Protein AF-A0A534KWV6-F1 (afdb_monomer_lite)

Radius of gyration: 12.9 Å; chains: 1; bounding box: 43×22×24 Å

Foldseek 3Di:
DDDDFDFQALPDPPPCVVVVNHHGPPDDDDDDDDPPPCSVVSVVSSCVVCCVPPVDDDDDDDPD

Secondary structure (DSSP, 8-state):
------EE---STTHHHHTTSSEETT--------TTS-HHHHHHHHHHHHHHHH----------

pLDDT: mean 94.14, std 8.37, range [48.81, 98.44]

Sequence (64 aa):
MELEVPILQTYVDGLDRVLGGGIPKGSTVLVAGTPGTMKTSLILWMMHENARAHGTKSLYVSLE

Structure (mmCIF, N/CA/C/O backbone):
data_AF-A0A534KWV6-F1
#
_entry.id   AF-A0A534KWV6-F1
#
loop_
_atom_site.group_PDB
_atom_site.id
_atom_site.type_symbol
_atom_site.label_atom_id
_atom_site.label_alt_id
_atom_site.label_comp_id
_atom_site.label_asym_id
_atom_site.label_entity_id
_atom_site.label_seq_id
_atom_site.pdbx_PDB_ins_code
_atom_site.Cartn_x
_atom_site.Cartn_y
_atom_site.Cartn_z
_atom_site.occupancy
_atom_site.B_iso_or_equiv
_atom_site.auth_seq_id
_atom_site.auth_comp_id
_atom_site.auth_asym_id
_atom_site.auth_atom_id
_atom_site.pdbx_PDB_model_num
ATOM 1 N N . MET A 1 1 ? -29.754 -11.228 0.201 1.00 48.81 1 MET A N 1
ATOM 2 C CA . MET A 1 1 ? -29.142 -9.910 0.457 1.00 48.81 1 MET A CA 1
ATOM 3 C C . MET A 1 1 ? -27.654 -10.083 0.258 1.00 48.81 1 MET A C 1
ATOM 5 O O . MET A 1 1 ? -27.038 -10.757 1.074 1.00 48.81 1 MET A O 1
ATOM 9 N N . GLU A 1 2 ? -27.108 -9.605 -0.857 1.00 64.31 2 GLU A N 1
ATOM 10 C CA . GLU A 1 2 ? -25.655 -9.584 -1.048 1.00 64.31 2 GLU A CA 1
ATOM 11 C C . GLU A 1 2 ? -25.056 -8.590 -0.048 1.00 64.31 2 GLU A C 1
ATOM 13 O O . GLU A 1 2 ? -25.543 -7.470 0.093 1.00 64.31 2 GLU A O 1
ATOM 18 N N . LEU A 1 3 ? -24.067 -9.040 0.722 1.00 67.25 3 LEU A N 1
ATOM 19 C CA . LEU A 1 3 ? -23.325 -8.191 1.645 1.00 67.25 3 LEU A CA 1
ATOM 20 C C . LEU A 1 3 ? -22.326 -7.379 0.823 1.00 67.25 3 LEU A C 1
ATOM 22 O O . LEU A 1 3 ? -21.404 -7.944 0.239 1.00 67.25 3 LEU A O 1
ATOM 26 N N . GLU A 1 4 ? -22.513 -6.064 0.772 1.00 80.94 4 GLU A N 1
ATOM 27 C CA . GLU A 1 4 ? -21.565 -5.160 0.129 1.00 80.94 4 GLU A CA 1
ATOM 28 C C . GLU A 1 4 ? -20.279 -5.109 0.968 1.00 80.94 4 GLU A C 1
ATOM 30 O O . GLU A 1 4 ? -20.282 -4.679 2.125 1.00 80.94 4 GLU A O 1
ATOM 35 N N . VAL A 1 5 ? -19.180 -5.627 0.415 1.00 87.19 5 VAL A N 1
ATOM 36 C CA . VAL A 1 5 ? -17.891 -5.673 1.112 1.00 87.19 5 VAL A CA 1
ATOM 37 C C . VAL A 1 5 ? -17.255 -4.284 1.047 1.00 87.19 5 VAL A C 1
ATOM 39 O O . VAL A 1 5 ? -17.034 -3.775 -0.052 1.00 87.19 5 VAL A O 1
ATOM 42 N N . PRO A 1 6 ? -16.911 -3.658 2.188 1.00 91.94 6 PRO A N 1
ATOM 43 C CA . PRO A 1 6 ? -16.255 -2.357 2.178 1.00 91.94 6 PRO A CA 1
ATOM 44 C C . PRO A 1 6 ? -14.935 -2.398 1.402 1.00 91.94 6 PRO A C 1
ATOM 46 O O . PRO A 1 6 ? -14.186 -3.368 1.511 1.00 91.94 6 PRO A O 1
ATOM 49 N N . ILE A 1 7 ? -14.607 -1.322 0.690 1.00 94.44 7 ILE A N 1
ATOM 50 C CA . ILE A 1 7 ? -13.391 -1.227 -0.126 1.00 94.44 7 ILE A CA 1
ATOM 51 C C . ILE A 1 7 ? -12.337 -0.336 0.551 1.00 94.44 7 ILE A C 1
ATOM 53 O O . ILE A 1 7 ? -12.658 0.627 1.252 1.00 94.44 7 ILE A O 1
ATOM 57 N N . LEU A 1 8 ? -11.066 -0.676 0.358 1.00 95.75 8 LEU A N 1
ATOM 58 C CA . LEU A 1 8 ? -9.889 0.127 0.664 1.00 95.75 8 LEU A CA 1
ATOM 59 C C . LEU A 1 8 ? -9.337 0.705 -0.647 1.00 95.75 8 LEU A C 1
ATOM 61 O O . LEU A 1 8 ? -8.961 -0.051 -1.541 1.00 95.75 8 LEU A O 1
ATOM 65 N N . GLN A 1 9 ? -9.293 2.033 -0.752 1.00 97.25 9 GLN A N 1
ATOM 66 C CA . GLN A 1 9 ? -8.768 2.732 -1.929 1.00 97.25 9 GLN A CA 1
ATOM 67 C C . GLN A 1 9 ? -7.239 2.649 -1.974 1.00 97.25 9 GLN A C 1
ATOM 69 O O . GLN A 1 9 ? -6.578 2.802 -0.938 1.00 97.25 9 GLN A O 1
ATOM 74 N N . THR A 1 10 ? -6.669 2.436 -3.161 1.00 97.38 10 THR A N 1
ATOM 75 C CA . THR A 1 10 ? -5.219 2.476 -3.367 1.00 97.38 10 THR A CA 1
ATOM 76 C C . THR A 1 10 ? -4.703 3.895 -3.562 1.00 97.38 10 THR A C 1
ATOM 78 O O . THR A 1 10 ? -3.522 4.133 -3.317 1.00 97.38 10 THR A O 1
ATOM 81 N N . TYR A 1 11 ? -5.558 4.832 -3.998 1.00 97.75 11 TYR A N 1
ATOM 82 C CA . TYR A 1 11 ? -5.175 6.215 -4.323 1.00 97.75 11 TYR A CA 1
ATOM 83 C C . TYR A 1 11 ? -4.073 6.297 -5.387 1.00 97.75 11 TYR A C 1
ATOM 85 O O . TYR A 1 11 ? -3.288 7.244 -5.421 1.00 97.75 11 TYR A O 1
ATOM 93 N N . VAL A 1 12 ? -3.984 5.284 -6.246 1.00 97.50 12 VAL A N 1
ATOM 94 C CA . VAL A 1 12 ? -3.052 5.253 -7.375 1.00 97.50 12 VAL A CA 1
ATOM 95 C C . VAL A 1 12 ? -3.882 5.403 -8.629 1.00 97.50 12 VAL A C 1
ATOM 97 O O . VAL A 1 12 ? -4.836 4.648 -8.829 1.00 97.50 12 VAL A O 1
ATOM 100 N N . ASP A 1 13 ? -3.519 6.377 -9.457 1.00 97.06 13 ASP A N 1
ATOM 101 C CA . ASP 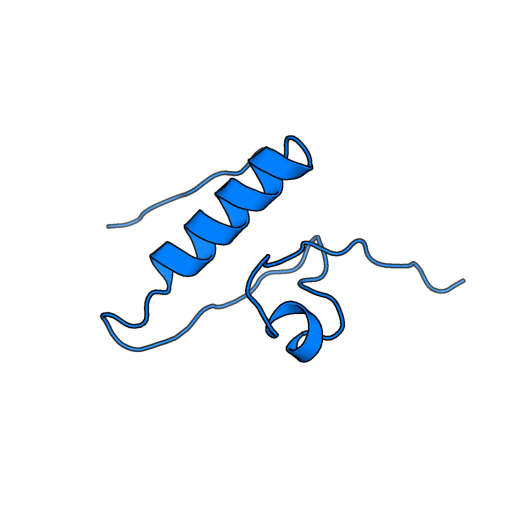A 1 13 ? -4.273 6.680 -10.665 1.00 97.06 13 ASP A CA 1
ATOM 102 C C . ASP A 1 13 ? -4.437 5.429 -11.544 1.00 97.06 13 ASP A C 1
ATOM 104 O O . ASP A 1 13 ? -3.494 4.675 -11.789 1.00 97.06 13 ASP A O 1
ATOM 108 N N . GLY A 1 14 ? -5.679 5.165 -11.943 1.00 96.88 14 GLY A N 1
ATOM 109 C CA . GLY A 1 14 ? -6.079 3.983 -12.705 1.00 96.88 14 GLY A CA 1
ATOM 110 C C . GLY A 1 14 ? -6.088 2.642 -11.954 1.00 96.88 14 GLY A C 1
ATOM 111 O O . GLY A 1 14 ? -6.819 1.745 -12.376 1.00 96.88 14 GLY A O 1
ATOM 112 N N . LEU A 1 15 ? -5.355 2.474 -10.847 1.00 97.19 15 LEU A N 1
ATOM 113 C CA . LEU A 1 15 ? -5.226 1.171 -10.178 1.00 97.19 15 LEU A CA 1
ATOM 114 C C . LEU A 1 15 ? -6.534 0.716 -9.525 1.00 97.19 15 LEU A C 1
ATOM 116 O O . LEU A 1 15 ? -6.954 -0.418 -9.744 1.00 97.19 15 LEU A O 1
ATOM 120 N N . ASP A 1 16 ? -7.220 1.603 -8.800 1.00 97.50 16 ASP A N 1
ATOM 121 C CA . ASP A 1 16 ? -8.514 1.289 -8.180 1.00 97.50 16 ASP A CA 1
ATOM 122 C C . ASP A 1 16 ? -9.532 0.820 -9.230 1.00 97.50 16 ASP A C 1
ATOM 124 O O . ASP A 1 16 ? -10.243 -0.162 -9.024 1.00 97.50 16 ASP A O 1
ATOM 128 N N . ARG A 1 17 ? -9.535 1.441 -1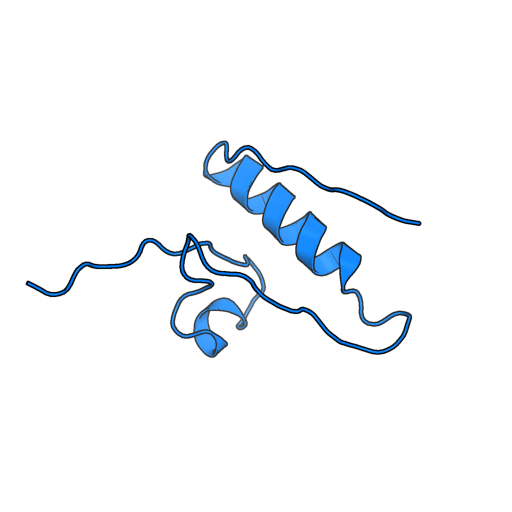0.417 1.00 96.75 17 ARG A N 1
ATOM 129 C CA . ARG A 1 17 ? -10.378 1.018 -11.545 1.00 96.75 17 ARG A CA 1
ATOM 130 C C . ARG A 1 17 ? -10.029 -0.391 -12.025 1.00 96.75 17 ARG A C 1
ATOM 132 O O . ARG A 1 17 ? -10.938 -1.180 -12.270 1.00 96.75 17 ARG A O 1
ATOM 139 N N . VAL A 1 18 ? -8.741 -0.705 -12.181 1.00 97.19 18 VAL A N 1
ATOM 140 C CA . VAL A 1 18 ? -8.278 -2.039 -12.611 1.00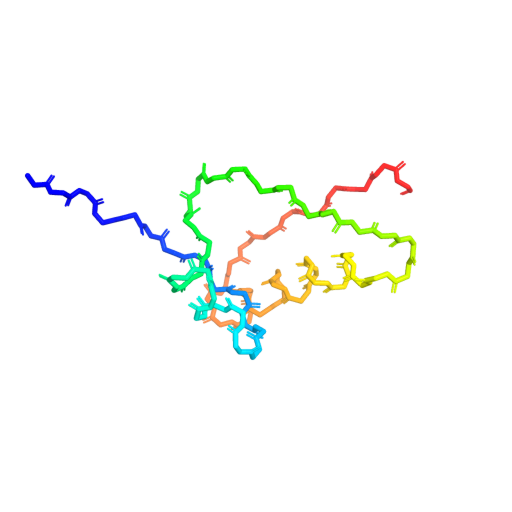 97.19 18 VAL A CA 1
ATOM 141 C C . VAL A 1 18 ? -8.656 -3.113 -11.588 1.00 97.19 18 VAL A C 1
ATOM 143 O O . VAL A 1 18 ? -8.985 -4.231 -11.972 1.00 97.19 18 VAL A O 1
ATOM 146 N N . LEU A 1 19 ? -8.670 -2.764 -10.301 1.00 95.31 19 LEU A N 1
ATOM 147 C CA . LEU A 1 19 ? -9.061 -3.653 -9.205 1.00 95.31 19 LEU A CA 1
ATOM 148 C C . LEU A 1 19 ? -10.583 -3.768 -9.006 1.00 95.31 19 LEU A C 1
ATOM 150 O O . LEU A 1 19 ? -11.022 -4.455 -8.090 1.00 95.31 19 LEU A O 1
ATOM 154 N N . GLY A 1 20 ? -11.403 -3.120 -9.843 1.00 93.06 20 GLY A N 1
ATOM 155 C CA . GLY A 1 20 ? -12.864 -3.156 -9.709 1.00 93.06 20 GLY A CA 1
ATOM 156 C C . GLY A 1 20 ? -13.412 -2.255 -8.598 1.00 93.06 20 GLY A C 1
ATOM 157 O O . GLY A 1 20 ? -14.485 -2.516 -8.067 1.00 93.06 20 GLY A O 1
ATOM 158 N N . GLY A 1 21 ? -12.682 -1.195 -8.249 1.00 93.44 21 GLY A N 1
ATOM 159 C CA . GLY A 1 21 ? -13.062 -0.189 -7.256 1.00 93.44 21 GLY A CA 1
ATOM 160 C C . GLY A 1 21 ? -12.077 -0.052 -6.096 1.00 93.44 21 GLY A C 1
ATOM 161 O O . GLY A 1 21 ? -12.191 0.911 -5.346 1.00 93.44 21 GLY A O 1
ATOM 162 N N . GLY A 1 22 ? -11.130 -0.984 -5.947 1.00 95.50 22 GLY A N 1
ATOM 163 C CA . GLY A 1 22 ? -10.095 -0.994 -4.908 1.00 95.50 22 GLY A CA 1
ATOM 164 C C . GLY A 1 22 ? -9.931 -2.380 -4.282 1.00 95.50 22 GLY A C 1
ATOM 165 O O . GLY A 1 22 ? -10.315 -3.389 -4.869 1.00 95.50 22 GLY A O 1
ATOM 166 N N . ILE A 1 23 ? -9.364 -2.452 -3.078 1.00 96.44 23 ILE A N 1
ATOM 167 C CA . ILE A 1 23 ? -9.120 -3.723 -2.379 1.00 96.44 23 ILE A CA 1
ATOM 168 C C . ILE A 1 23 ? -10.274 -4.040 -1.412 1.00 96.44 23 ILE A C 1
ATOM 170 O O . ILE A 1 23 ? -10.545 -3.233 -0.523 1.00 96.44 23 ILE A O 1
ATOM 174 N N . PRO A 1 24 ? -10.924 -5.216 -1.486 1.00 95.00 24 PRO A N 1
ATOM 175 C CA . PRO A 1 24 ? -11.928 -5.621 -0.500 1.00 95.00 24 PRO A CA 1
ATOM 176 C C . PRO A 1 24 ? -11.349 -5.686 0.921 1.00 95.00 24 PRO A C 1
ATOM 178 O O . PRO A 1 24 ? -10.331 -6.344 1.159 1.00 95.00 24 PRO A O 1
ATOM 181 N N . LYS A 1 25 ? -11.981 -5.026 1.897 1.00 93.31 25 LYS A N 1
ATOM 182 C CA . LYS A 1 25 ? -11.543 -5.073 3.301 1.00 93.31 25 LYS A CA 1
ATOM 183 C C . LYS A 1 25 ? -11.654 -6.497 3.855 1.00 93.31 25 LYS A C 1
ATOM 185 O O . LYS A 1 25 ? -12.582 -7.231 3.536 1.00 93.31 25 LYS A O 1
ATOM 190 N N . GLY A 1 26 ?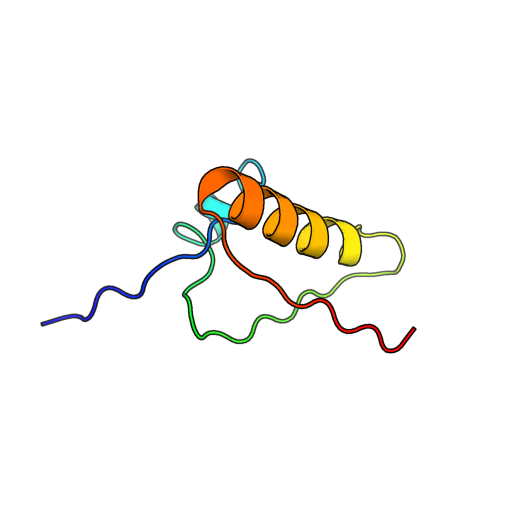 -10.699 -6.871 4.708 1.00 92.56 26 GLY A N 1
ATOM 191 C CA . GLY A 1 26 ? -10.600 -8.223 5.275 1.00 92.56 26 GLY A CA 1
ATOM 192 C C . GLY A 1 26 ? -9.902 -9.243 4.369 1.00 92.56 26 GLY A C 1
ATOM 193 O O . GLY A 1 26 ? -9.780 -10.402 4.750 1.00 92.56 26 GLY A O 1
ATOM 194 N N . SER A 1 27 ? -9.425 -8.828 3.193 1.00 93.88 27 SER A N 1
ATOM 195 C CA . SER A 1 27 ? -8.626 -9.674 2.305 1.00 93.88 27 SER A CA 1
ATOM 196 C C . SER A 1 27 ? -7.141 -9.699 2.692 1.00 93.88 27 SER A C 1
ATOM 198 O O . SER A 1 27 ? -6.624 -8.798 3.355 1.00 93.88 27 SER A O 1
ATOM 200 N N . THR A 1 28 ? -6.439 -10.742 2.246 1.00 95.88 28 THR A N 1
ATOM 201 C CA . THR A 1 28 ? -4.972 -10.806 2.232 1.00 95.88 28 THR A CA 1
ATOM 202 C C . THR A 1 28 ? -4.498 -10.651 0.792 1.00 95.88 28 THR A C 1
ATOM 204 O O . THR A 1 28 ? -4.913 -11.415 -0.076 1.00 95.88 28 THR A O 1
ATOM 207 N N . VAL A 1 29 ? -3.631 -9.669 0.536 1.00 95.75 29 VAL A N 1
ATOM 208 C CA . VAL A 1 29 ? -3.144 -9.334 -0.810 1.00 95.75 29 VAL A CA 1
ATOM 209 C C . VAL A 1 29 ? -1.635 -9.545 -0.887 1.00 95.75 29 VAL A C 1
ATOM 211 O O . VAL A 1 29 ? -0.889 -9.021 -0.062 1.00 95.75 29 VAL A O 1
ATOM 214 N N . LEU A 1 30 ? -1.180 -10.289 -1.899 1.00 96.75 30 LEU A N 1
ATOM 215 C CA . LEU A 1 30 ? 0.238 -10.443 -2.223 1.00 96.75 30 LEU A CA 1
ATOM 216 C C . LEU A 1 30 ? 0.653 -9.390 -3.257 1.00 96.75 30 LEU A C 1
ATOM 218 O O . LEU A 1 30 ? 0.160 -9.395 -4.383 1.00 96.75 30 LEU A O 1
ATOM 222 N N . VAL A 1 31 ? 1.607 -8.530 -2.898 1.00 95.88 31 VAL A N 1
ATOM 223 C CA . VAL A 1 31 ? 2.233 -7.577 -3.825 1.00 95.88 31 VAL A CA 1
ATOM 224 C C . VAL A 1 31 ? 3.600 -8.121 -4.243 1.00 95.88 31 VAL A C 1
ATOM 226 O O . VAL A 1 31 ? 4.540 -8.130 -3.449 1.00 95.88 31 VAL A O 1
ATOM 229 N N . ALA A 1 32 ? 3.720 -8.579 -5.491 1.00 96.62 32 ALA A N 1
ATOM 230 C CA . ALA A 1 32 ? 4.932 -9.205 -6.026 1.00 96.62 32 ALA A CA 1
ATOM 231 C C . ALA A 1 32 ? 5.587 -8.364 -7.135 1.00 96.62 32 ALA A C 1
ATOM 233 O O . ALA A 1 32 ? 4.922 -7.630 -7.860 1.00 96.62 32 ALA A O 1
ATOM 234 N N . GLY A 1 33 ? 6.911 -8.475 -7.267 1.00 96.69 33 GLY A N 1
ATOM 235 C CA . GLY A 1 33 ? 7.709 -7.745 -8.257 1.00 96.69 33 GLY A CA 1
ATOM 236 C C . GLY A 1 33 ? 9.206 -7.809 -7.948 1.00 96.69 33 GLY A C 1
ATOM 237 O O . GLY A 1 33 ? 9.593 -8.084 -6.808 1.00 96.69 33 GLY A O 1
ATOM 238 N N . THR A 1 34 ? 10.056 -7.546 -8.940 1.00 97.94 34 THR A N 1
ATOM 239 C CA . THR A 1 34 ? 11.524 -7.541 -8.792 1.00 97.94 34 THR A CA 1
ATOM 240 C C . THR A 1 34 ? 12.011 -6.434 -7.834 1.00 97.94 34 THR A C 1
ATOM 242 O O . THR A 1 34 ? 11.238 -5.548 -7.447 1.00 97.94 34 THR A O 1
ATOM 245 N N . PRO A 1 35 ? 13.269 -6.468 -7.355 1.00 97.19 35 PRO A N 1
ATOM 246 C CA . PRO A 1 35 ? 13.832 -5.357 -6.587 1.00 97.19 35 PRO A CA 1
ATOM 247 C C . PRO A 1 35 ? 13.698 -4.026 -7.341 1.00 97.19 35 PRO A C 1
ATOM 249 O O . PRO A 1 3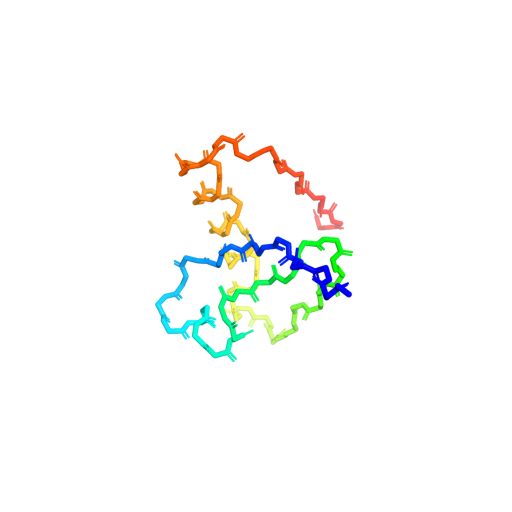5 ? 13.844 -3.982 -8.559 1.00 97.19 35 PRO A O 1
ATOM 252 N N . GLY A 1 36 ? 13.382 -2.945 -6.625 1.00 95.56 36 GLY A N 1
ATOM 253 C CA . GLY A 1 36 ? 13.200 -1.619 -7.228 1.00 95.56 36 GLY A CA 1
ATOM 254 C C . GLY A 1 36 ? 11.832 -1.349 -7.874 1.00 95.56 36 GLY A C 1
ATOM 255 O O . GLY A 1 36 ? 11.592 -0.222 -8.285 1.00 95.56 36 GLY A O 1
ATOM 256 N N . THR A 1 37 ? 10.884 -2.297 -7.901 1.00 97.25 37 THR A N 1
ATOM 257 C CA . THR A 1 37 ? 9.532 -2.078 -8.480 1.00 97.25 37 THR A CA 1
ATOM 258 C C . THR A 1 37 ? 8.551 -1.331 -7.563 1.00 97.25 37 THR A C 1
ATOM 260 O O . THR A 1 37 ? 7.342 -1.496 -7.685 1.00 97.25 37 THR A O 1
ATOM 263 N N . MET A 1 38 ? 9.050 -0.557 -6.596 1.00 96.81 38 MET A N 1
ATOM 264 C CA . MET A 1 38 ? 8.244 0.302 -5.709 1.00 96.81 38 MET A CA 1
ATOM 265 C C . MET A 1 38 ? 7.185 -0.398 -4.828 1.00 96.81 38 MET A C 1
ATOM 267 O O . MET A 1 38 ? 6.268 0.257 -4.346 1.00 96.81 38 MET A O 1
ATOM 271 N N . LYS A 1 39 ? 7.317 -1.701 -4.535 1.00 97.31 39 LYS A N 1
ATOM 272 C CA . LYS A 1 39 ? 6.359 -2.450 -3.684 1.00 97.31 39 LYS A CA 1
ATOM 273 C C . LYS A 1 39 ? 6.129 -1.796 -2.315 1.00 97.31 39 LYS A C 1
ATOM 275 O O . LYS A 1 39 ? 4.993 -1.532 -1.938 1.00 97.31 39 LYS A O 1
ATOM 280 N N . THR A 1 40 ? 7.210 -1.497 -1.594 1.00 97.12 40 THR A N 1
ATOM 281 C CA . THR A 1 40 ? 7.142 -0.842 -0.279 1.00 97.12 40 THR A CA 1
ATOM 282 C C . THR A 1 40 ? 6.537 0.553 -0.393 1.00 97.12 40 THR A C 1
ATOM 284 O O . THR A 1 40 ? 5.674 0.918 0.399 1.00 97.12 40 THR A O 1
ATOM 287 N N . SER A 1 41 ? 6.927 1.313 -1.420 1.00 97.56 41 SER A N 1
ATOM 288 C CA . SER A 1 41 ? 6.378 2.646 -1.680 1.00 97.56 41 SER A CA 1
ATOM 289 C C . SER A 1 41 ? 4.874 2.606 -1.953 1.00 97.56 41 SER A C 1
ATOM 291 O O . SER A 1 41 ? 4.159 3.453 -1.434 1.00 97.56 41 SER A O 1
ATOM 293 N N . LEU A 1 42 ? 4.383 1.609 -2.698 1.00 97.44 42 LEU A N 1
ATOM 294 C CA . LEU A 1 42 ? 2.954 1.408 -2.937 1.00 97.44 42 LEU A CA 1
ATOM 295 C C . LEU A 1 42 ? 2.198 1.171 -1.622 1.00 97.44 42 LEU A C 1
ATOM 297 O O . LEU A 1 42 ? 1.195 1.833 -1.374 1.00 97.44 42 LEU A O 1
ATOM 301 N N . ILE A 1 43 ? 2.689 0.277 -0.754 1.00 96.94 43 ILE A N 1
ATOM 302 C CA . ILE A 1 43 ? 2.029 0.004 0.533 1.00 96.94 43 ILE A CA 1
ATOM 303 C C . ILE A 1 43 ? 2.024 1.248 1.428 1.00 96.94 43 ILE A C 1
ATOM 305 O O . ILE A 1 43 ? 0.981 1.607 1.974 1.00 96.94 43 ILE A O 1
ATOM 309 N N . LEU A 1 44 ? 3.158 1.942 1.547 1.00 97.75 44 LEU A N 1
ATOM 310 C CA . LEU A 1 44 ? 3.253 3.153 2.364 1.00 97.75 44 LEU A CA 1
ATOM 311 C C . LEU A 1 44 ? 2.377 4.289 1.821 1.00 97.75 44 LEU A C 1
ATOM 313 O O . LEU A 1 44 ? 1.758 5.000 2.610 1.00 97.75 44 LEU A O 1
ATOM 317 N N . TRP A 1 45 ? 2.273 4.427 0.497 1.00 98.19 45 TRP A N 1
ATOM 318 C CA . TRP A 1 45 ? 1.365 5.373 -0.151 1.00 98.19 45 TRP A CA 1
ATOM 319 C C . TRP A 1 45 ? -0.090 5.102 0.228 1.00 98.19 45 TRP A C 1
ATOM 321 O O . TRP A 1 45 ? -0.782 5.995 0.716 1.00 98.19 45 TRP A O 1
ATOM 331 N N . MET A 1 46 ? -0.532 3.848 0.094 1.00 97.69 46 MET A N 1
ATOM 332 C CA . MET A 1 46 ? -1.884 3.449 0.478 1.00 97.69 46 MET A CA 1
ATOM 333 C C . MET A 1 46 ? -2.161 3.736 1.956 1.00 97.69 46 MET A C 1
ATOM 335 O O . MET A 1 46 ? -3.217 4.274 2.287 1.00 97.69 46 MET A O 1
ATOM 339 N N . MET A 1 47 ? -1.221 3.409 2.849 1.00 97.75 47 MET A N 1
ATOM 340 C CA . MET A 1 47 ? -1.354 3.688 4.282 1.00 97.75 47 MET A CA 1
ATOM 341 C C . MET A 1 47 ? -1.472 5.190 4.559 1.00 97.75 47 MET A C 1
ATOM 343 O O . MET A 1 47 ? -2.356 5.605 5.309 1.00 97.75 47 MET A O 1
ATOM 347 N N . HIS A 1 48 ? -0.603 5.999 3.947 1.00 98.44 48 HIS A N 1
ATOM 348 C CA . HIS A 1 48 ? -0.591 7.450 4.108 1.00 98.44 48 HIS A CA 1
ATOM 349 C C . HIS A 1 48 ? -1.903 8.082 3.639 1.00 98.44 48 HIS A C 1
ATOM 351 O O . HIS A 1 48 ? -2.528 8.821 4.398 1.00 98.44 48 HIS A O 1
ATOM 357 N N . GLU A 1 49 ? -2.363 7.763 2.429 1.00 98.44 49 GLU A N 1
ATOM 358 C CA . GL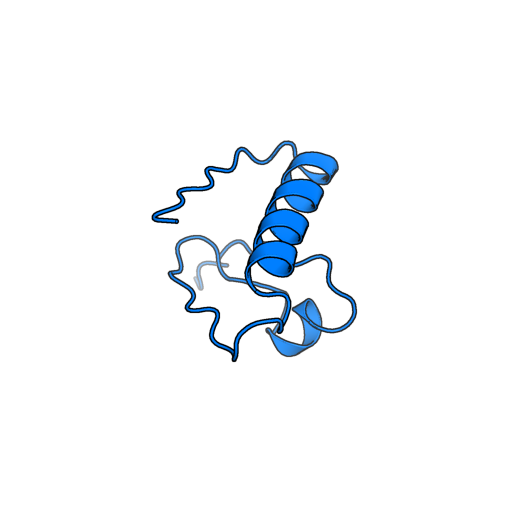U A 1 49 ? -3.579 8.365 1.882 1.00 98.44 49 GLU A CA 1
ATOM 359 C C . GLU A 1 49 ? -4.834 7.930 2.643 1.00 98.44 49 GLU A C 1
ATOM 361 O O . GLU A 1 49 ? -5.683 8.764 2.957 1.00 98.44 49 GLU A O 1
ATOM 366 N N . ASN A 1 50 ? -4.927 6.664 3.059 1.00 97.56 50 ASN A N 1
ATOM 367 C CA . ASN A 1 50 ? -6.050 6.210 3.882 1.00 97.56 50 ASN A CA 1
ATOM 368 C C . ASN A 1 50 ? -6.038 6.825 5.294 1.00 97.56 50 ASN A C 1
ATOM 370 O O . ASN A 1 50 ? -7.106 7.049 5.877 1.00 97.56 50 ASN A O 1
ATOM 374 N N . ALA A 1 51 ? -4.861 7.121 5.853 1.00 98.00 51 ALA A N 1
ATOM 375 C CA . ALA A 1 51 ? -4.744 7.881 7.095 1.00 98.00 51 ALA A CA 1
ATOM 376 C C . ALA A 1 51 ? -5.165 9.345 6.892 1.00 98.00 51 ALA A C 1
ATOM 378 O O . ALA A 1 51 ? -5.942 9.874 7.684 1.00 98.00 51 ALA A O 1
ATOM 379 N N . ARG A 1 52 ? -4.715 9.979 5.805 1.00 98.12 52 ARG A N 1
ATOM 380 C CA . ARG A 1 52 ? -5.011 11.378 5.473 1.00 98.12 52 ARG A CA 1
ATOM 381 C C . ARG A 1 52 ? -6.493 11.617 5.176 1.00 98.12 52 ARG A C 1
ATOM 383 O O . ARG A 1 52 ? -7.054 12.592 5.664 1.00 98.12 52 ARG A O 1
ATOM 390 N N . ALA A 1 53 ? -7.126 10.741 4.397 1.00 97.06 53 ALA A N 1
ATOM 391 C CA . ALA A 1 53 ? -8.511 10.900 3.954 1.00 97.06 53 ALA A CA 1
ATOM 392 C C . ALA A 1 53 ? -9.547 10.434 4.991 1.00 97.06 53 ALA A C 1
ATOM 394 O O . ALA A 1 53 ? -10.644 10.988 5.060 1.00 97.06 53 ALA A O 1
ATOM 395 N N . HIS A 1 54 ? -9.223 9.408 5.787 1.00 96.00 54 HIS A N 1
ATOM 396 C CA . HIS A 1 54 ? -10.204 8.731 6.647 1.00 96.00 54 HIS A CA 1
ATOM 397 C C . HIS A 1 54 ? -9.743 8.513 8.094 1.00 96.00 54 HIS A C 1
ATOM 399 O O . HIS A 1 54 ? -10.463 7.892 8.872 1.00 96.00 54 HIS A O 1
ATOM 405 N N . GLY A 1 55 ? -8.544 8.966 8.474 1.00 96.75 55 GLY A N 1
ATOM 406 C CA . GLY A 1 55 ? -7.983 8.681 9.798 1.00 96.75 55 GLY A CA 1
ATOM 407 C C . GLY A 1 55 ? -7.688 7.193 10.024 1.00 96.75 55 GLY A C 1
ATOM 408 O O . GLY A 1 55 ? -7.650 6.737 11.168 1.00 96.75 55 GLY A O 1
ATOM 409 N N . THR A 1 56 ? -7.518 6.413 8.948 1.00 96.06 56 THR A N 1
ATOM 410 C CA . THR A 1 56 ? -7.300 4.963 9.028 1.00 96.06 56 THR A CA 1
ATOM 411 C C . THR A 1 56 ? -5.993 4.652 9.751 1.00 96.06 56 THR A C 1
ATOM 413 O O . THR A 1 56 ? -4.914 5.066 9.327 1.00 96.06 56 THR A O 1
ATOM 416 N N . LYS A 1 57 ? -6.079 3.871 10.830 1.00 97.12 57 LYS A N 1
ATOM 417 C CA . LYS A 1 57 ? -4.901 3.356 11.534 1.00 97.12 57 LYS A CA 1
ATOM 418 C C . LYS A 1 57 ? -4.306 2.196 10.746 1.00 97.12 57 LYS A C 1
ATOM 420 O O . LYS A 1 57 ? -5.029 1.280 10.365 1.00 97.12 57 LYS A O 1
ATOM 425 N N . SER A 1 58 ? -2.994 2.230 10.549 1.00 96.69 58 SER A N 1
ATOM 426 C CA . SER A 1 58 ? -2.263 1.232 9.767 1.00 96.69 58 SER A CA 1
ATOM 427 C C . SER A 1 58 ? -1.027 0.758 10.535 1.00 96.69 58 SER A C 1
ATOM 429 O O . SER A 1 58 ? -0.426 1.538 11.271 1.00 96.69 58 SER A O 1
ATOM 431 N N . LEU A 1 59 ? -0.641 -0.508 10.356 1.00 97.56 59 LEU A N 1
ATOM 432 C CA . LEU A 1 59 ? 0.562 -1.110 10.937 1.00 97.56 59 LEU A CA 1
ATOM 433 C C . LEU A 1 59 ? 1.474 -1.587 9.802 1.00 97.56 59 LEU A C 1
ATOM 435 O O . LEU A 1 59 ? 1.042 -2.374 8.965 1.00 97.56 59 LEU A O 1
ATOM 439 N N . TYR A 1 60 ? 2.723 -1.126 9.794 1.00 96.94 60 TYR A N 1
ATOM 440 C CA . TYR A 1 60 ? 3.771 -1.642 8.916 1.00 96.94 60 TYR A CA 1
ATOM 441 C C . TYR A 1 60 ? 4.710 -2.527 9.735 1.00 96.94 60 TYR A C 1
ATOM 443 O O . TYR A 1 60 ? 5.242 -2.084 10.753 1.00 96.94 60 TYR A O 1
ATOM 451 N N . VAL A 1 61 ? 4.893 -3.772 9.301 1.00 97.44 61 VAL A N 1
ATOM 452 C CA . VAL A 1 61 ? 5.818 -4.730 9.915 1.00 97.44 61 VAL A CA 1
ATOM 453 C C . VAL A 1 61 ? 6.891 -5.058 8.886 1.00 97.44 61 VAL A C 1
ATOM 455 O O . VAL A 1 61 ? 6.567 -5.521 7.794 1.00 97.44 61 VAL A O 1
ATOM 458 N N . SER A 1 62 ? 8.151 -4.809 9.238 1.00 95.00 62 SER A N 1
ATOM 459 C CA . SER A 1 62 ? 9.316 -5.144 8.413 1.00 95.00 62 SER A CA 1
ATOM 460 C C . SER A 1 62 ? 10.039 -6.353 8.993 1.00 95.00 62 SER A C 1
ATOM 462 O O . SER A 1 62 ? 10.146 -6.482 10.212 1.00 95.00 62 SER A O 1
ATOM 464 N N . LEU A 1 63 ? 10.533 -7.220 8.110 1.00 94.31 63 LEU A N 1
ATOM 465 C CA . LEU A 1 63 ? 11.508 -8.271 8.432 1.00 94.31 63 LEU A CA 1
ATOM 466 C C . LEU A 1 63 ? 12.898 -7.956 7.855 1.00 94.31 63 LEU A C 1
ATOM 468 O O . LEU A 1 63 ? 13.824 -8.743 8.040 1.00 94.31 63 LEU A O 1
ATOM 472 N N . GLU A 1 64 ? 13.008 -6.829 7.147 1.00 81.81 64 GLU A N 1
ATOM 473 C CA . GLU A 1 64 ? 14.268 -6.169 6.798 1.00 81.81 64 GLU A CA 1
ATOM 474 C C . GLU A 1 64 ? 14.665 -5.180 7.893 1.00 81.81 64 GLU A C 1
ATOM 476 O O . GLU A 1 64 ? 13.740 -4.498 8.411 1.00 81.81 64 GLU A O 1
#